Protein AF-A0A542SPM8-F1 (afdb_monomer)

Structure (mmCIF, N/CA/C/O backbone):
data_AF-A0A542SPM8-F1
#
_entry.id   AF-A0A542SPM8-F1
#
loop_
_atom_site.group_PDB
_atom_site.id
_atom_site.type_symbol
_atom_site.label_atom_id
_atom_site.label_alt_id
_atom_site.label_comp_id
_atom_site.label_asym_id
_atom_site.label_entity_id
_atom_site.label_seq_id
_atom_site.pdbx_PDB_ins_code
_atom_site.Cartn_x
_atom_site.Cartn_y
_atom_site.Cartn_z
_atom_site.occupancy
_atom_site.B_iso_or_equiv
_atom_site.auth_seq_id
_atom_site.auth_comp_id
_atom_site.auth_asym_id
_atom_site.auth_atom_id
_atom_site.pdbx_PDB_model_num
ATOM 1 N N . MET A 1 1 ? 4.505 -15.493 -2.464 1.00 49.03 1 MET A N 1
ATOM 2 C CA . MET A 1 1 ? 3.711 -14.518 -3.242 1.00 49.03 1 MET A CA 1
ATOM 3 C C . MET A 1 1 ? 4.690 -13.509 -3.834 1.00 49.03 1 MET A C 1
ATOM 5 O O . MET A 1 1 ? 5.393 -12.867 -3.067 1.00 49.03 1 MET A O 1
ATOM 9 N N . ARG A 1 2 ? 4.867 -13.458 -5.162 1.00 58.25 2 ARG A N 1
ATOM 10 C CA . ARG A 1 2 ? 5.679 -12.407 -5.805 1.00 58.25 2 ARG A CA 1
ATOM 11 C C . ARG A 1 2 ? 4.769 -11.199 -5.993 1.00 58.25 2 ARG A C 1
ATOM 13 O O . ARG A 1 2 ? 3.762 -11.325 -6.679 1.00 58.25 2 ARG A O 1
ATOM 20 N N . TYR A 1 3 ? 5.089 -10.074 -5.366 1.00 69.62 3 TYR A N 1
ATOM 21 C CA . TYR A 1 3 ? 4.377 -8.830 -5.632 1.00 69.62 3 TYR A CA 1
ATOM 22 C C . TYR A 1 3 ? 4.893 -8.256 -6.957 1.00 69.62 3 TYR A C 1
ATOM 24 O O . TYR A 1 3 ? 6.086 -8.009 -7.111 1.00 69.62 3 TYR A O 1
ATOM 32 N N . GLU A 1 4 ? 4.004 -8.093 -7.931 1.00 85.50 4 GLU A N 1
ATOM 33 C CA . GLU A 1 4 ? 4.283 -7.383 -9.181 1.00 85.50 4 GLU A CA 1
ATOM 34 C C . GLU A 1 4 ? 3.586 -6.024 -9.128 1.00 85.50 4 GLU A C 1
ATOM 36 O O . GLU A 1 4 ? 2.462 -5.894 -8.632 1.00 85.50 4 GLU A O 1
ATOM 41 N N . CYS A 1 5 ? 4.260 -4.984 -9.615 1.00 85.94 5 CYS A N 1
ATOM 42 C CA . CYS A 1 5 ? 3.663 -3.662 -9.697 1.00 85.94 5 CYS A CA 1
ATOM 43 C C . CYS A 1 5 ? 2.481 -3.694 -10.668 1.00 85.94 5 CYS A C 1
ATOM 45 O O . CYS A 1 5 ? 2.653 -3.931 -11.858 1.00 85.94 5 CYS A O 1
ATOM 47 N N . ALA A 1 6 ? 1.287 -3.360 -10.193 1.00 82.06 6 ALA A N 1
ATOM 48 C CA . ALA A 1 6 ? 0.094 -3.336 -11.033 1.00 82.06 6 ALA A CA 1
ATOM 49 C C . ALA A 1 6 ? 0.110 -2.281 -12.152 1.00 82.06 6 ALA A C 1
ATOM 51 O O . ALA A 1 6 ? -0.729 -2.336 -13.044 1.00 82.06 6 ALA A O 1
ATOM 52 N N . ARG A 1 7 ? 1.025 -1.306 -12.091 1.00 87.19 7 ARG A N 1
ATOM 53 C CA . ARG A 1 7 ? 1.132 -0.228 -13.079 1.00 87.19 7 ARG A CA 1
ATOM 54 C C . ARG A 1 7 ? 2.073 -0.571 -14.231 1.00 87.19 7 ARG A C 1
ATOM 56 O O . ARG A 1 7 ? 1.736 -0.304 -15.376 1.00 87.19 7 ARG A O 1
ATOM 63 N N . CYS A 1 8 ? 3.248 -1.127 -13.936 1.00 89.94 8 CYS A N 1
ATOM 64 C CA . CYS A 1 8 ? 4.284 -1.399 -14.941 1.00 89.94 8 CYS A CA 1
ATOM 65 C C . CYS A 1 8 ? 4.687 -2.877 -15.047 1.00 89.94 8 CYS A C 1
ATOM 67 O O . CYS A 1 8 ? 5.597 -3.204 -15.800 1.00 89.94 8 CYS A O 1
ATOM 69 N N . SER A 1 9 ? 4.060 -3.767 -14.273 1.00 89.50 9 SER A N 1
ATOM 70 C CA . SER A 1 9 ? 4.440 -5.184 -14.125 1.00 89.50 9 SER A CA 1
ATOM 71 C C . SER A 1 9 ? 5.875 -5.408 -13.620 1.00 89.50 9 SER A C 1
ATOM 73 O O . SER A 1 9 ? 6.410 -6.513 -13.688 1.00 89.50 9 SER A O 1
ATOM 75 N N . GLY A 1 10 ? 6.516 -4.364 -13.084 1.00 87.81 10 GLY A N 1
ATOM 76 C CA . GLY A 1 10 ? 7.851 -4.440 -12.502 1.00 87.81 10 GLY A CA 1
ATOM 77 C C . GLY A 1 10 ? 7.884 -5.363 -11.285 1.00 87.81 10 GLY A C 1
ATOM 78 O O . GLY A 1 10 ? 7.002 -5.316 -10.428 1.00 87.81 10 GLY A O 1
ATOM 79 N N . ARG A 1 11 ? 8.930 -6.188 -11.201 1.00 89.88 11 ARG A N 1
ATOM 80 C CA . ARG A 1 11 ? 9.144 -7.160 -10.112 1.00 89.88 11 ARG A CA 1
ATOM 81 C C . ARG A 1 11 ? 9.976 -6.615 -8.957 1.00 89.88 11 ARG A C 1
ATOM 83 O O . ARG A 1 11 ? 10.026 -7.222 -7.893 1.00 89.88 11 ARG A O 1
ATOM 90 N N . THR A 1 12 ? 10.626 -5.474 -9.167 1.00 91.81 12 THR A N 1
ATOM 91 C CA . THR A 1 12 ? 11.409 -4.786 -8.143 1.00 91.81 12 THR A CA 1
ATOM 92 C C . THR A 1 12 ? 10.468 -3.929 -7.309 1.00 91.81 12 THR A C 1
ATOM 94 O O . THR A 1 12 ? 10.225 -2.759 -7.615 1.00 91.81 12 THR A O 1
ATOM 97 N N . VAL A 1 13 ? 9.888 -4.541 -6.280 1.00 92.19 13 VAL A N 1
ATOM 98 C CA . VAL A 1 13 ? 8.976 -3.880 -5.345 1.00 92.19 13 VAL A CA 1
ATOM 99 C C . VAL A 1 13 ? 9.435 -4.087 -3.908 1.00 92.19 13 VAL A C 1
ATOM 101 O O . VAL A 1 13 ? 9.972 -5.138 -3.563 1.00 92.19 13 VAL A O 1
ATOM 104 N N . THR A 1 14 ? 9.199 -3.087 -3.067 1.00 92.69 14 THR A N 1
ATOM 105 C CA . THR A 1 14 ? 9.350 -3.192 -1.614 1.00 92.69 14 THR A CA 1
ATOM 106 C C . THR A 1 14 ? 7.974 -3.149 -0.977 1.00 92.69 14 THR A C 1
ATOM 108 O O . THR A 1 14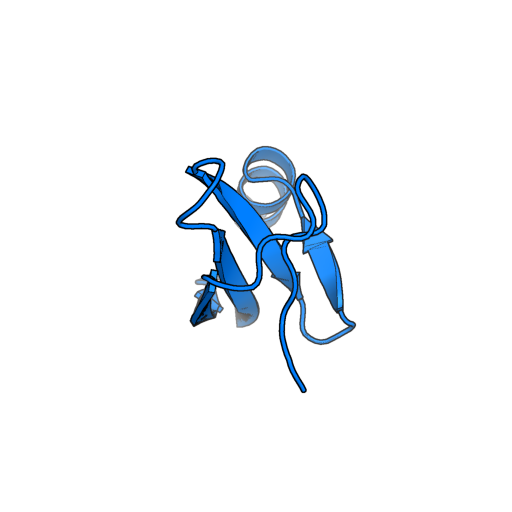 ? 7.139 -2.324 -1.348 1.00 92.69 14 THR A O 1
ATOM 111 N N . THR A 1 15 ? 7.751 -4.038 -0.015 1.00 92.25 15 THR A N 1
ATOM 112 C CA . THR A 1 15 ? 6.514 -4.126 0.761 1.00 92.25 15 THR A CA 1
ATOM 113 C C . THR A 1 15 ? 6.815 -3.873 2.228 1.00 92.25 15 THR A C 1
ATOM 115 O O . THR A 1 15 ? 7.755 -4.460 2.764 1.00 92.25 15 THR A O 1
ATOM 118 N N . MET A 1 16 ? 6.012 -3.042 2.880 1.00 93.81 16 MET A N 1
ATOM 119 C CA . MET A 1 16 ? 6.151 -2.718 4.295 1.00 93.81 16 MET A CA 1
ATOM 120 C C . MET A 1 16 ? 4.783 -2.833 4.979 1.00 93.81 16 MET A C 1
ATOM 122 O O . MET A 1 16 ? 3.899 -2.032 4.665 1.00 93.81 16 MET A O 1
ATOM 126 N N . PRO A 1 17 ? 4.576 -3.822 5.867 1.00 93.94 17 PRO A N 1
ATOM 127 C CA . PRO A 1 17 ? 3.355 -3.914 6.659 1.00 93.94 17 PRO A CA 1
ATOM 128 C C . PRO A 1 17 ? 3.327 -2.797 7.708 1.00 93.94 17 PRO A C 1
ATOM 130 O O . PRO A 1 17 ? 4.350 -2.479 8.315 1.00 93.94 17 PRO A O 1
ATOM 133 N N . LEU A 1 18 ? 2.161 -2.189 7.898 1.00 92.50 18 LEU A N 1
ATOM 134 C CA . LEU A 1 18 ? 1.914 -1.062 8.785 1.00 92.50 18 LEU A CA 1
ATOM 135 C C . LEU A 1 18 ? 0.525 -1.196 9.407 1.00 92.50 18 LEU A C 1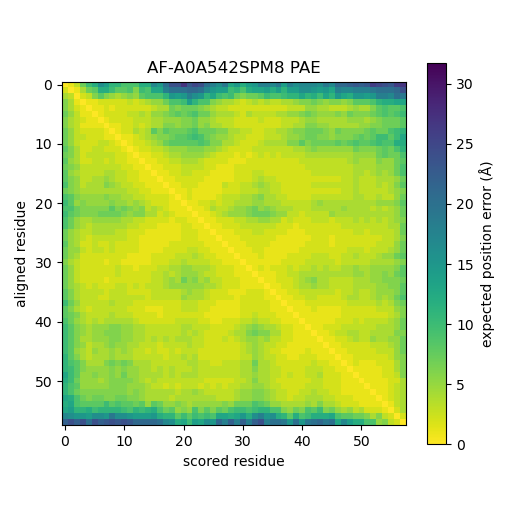
ATOM 137 O O . LEU A 1 18 ? -0.454 -1.393 8.695 1.00 92.50 18 LEU A O 1
ATOM 141 N N . THR A 1 19 ? 0.431 -0.987 10.713 1.00 93.38 19 THR A N 1
ATOM 142 C CA . THR A 1 19 ? -0.850 -0.764 11.387 1.00 93.38 19 THR A CA 1
ATOM 143 C C . THR A 1 19 ? -1.073 0.740 11.483 1.00 93.38 19 THR A C 1
ATOM 145 O O . THR A 1 19 ? -0.233 1.472 12.015 1.00 93.38 19 THR A O 1
ATOM 148 N N . LEU A 1 20 ? -2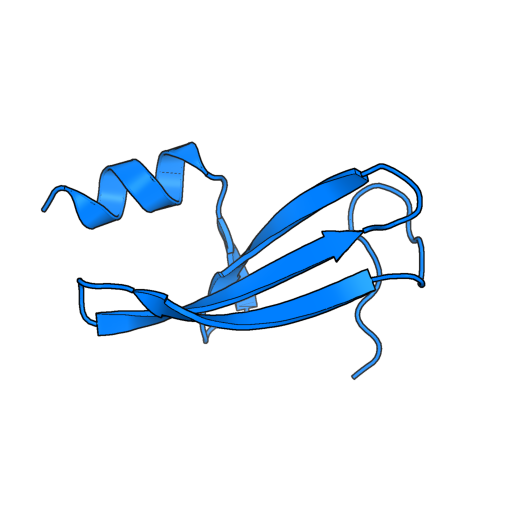.170 1.224 10.909 1.00 89.38 20 LEU A N 1
ATOM 149 C CA . LEU A 1 20 ? -2.534 2.636 10.956 1.00 89.38 20 LEU A CA 1
ATOM 150 C C . LEU A 1 20 ? -3.013 3.040 12.365 1.00 89.38 20 LEU A C 1
ATOM 152 O O . LEU A 1 20 ? -3.432 2.182 13.142 1.00 89.38 20 LEU A O 1
ATOM 156 N N . PRO A 1 21 ? -3.019 4.345 12.702 1.00 87.81 21 PRO A N 1
ATOM 157 C CA . PRO A 1 21 ? -3.512 4.821 14.000 1.00 87.81 21 PRO A CA 1
ATOM 158 C C . PRO A 1 21 ? -4.978 4.472 14.299 1.00 87.81 21 PRO A C 1
ATOM 160 O O . PRO A 1 21 ? -5.362 4.414 15.461 1.00 87.81 21 PRO A O 1
ATOM 163 N N . ASP A 1 22 ? -5.784 4.234 13.261 1.00 85.38 22 ASP A N 1
ATOM 164 C CA . ASP A 1 22 ? -7.179 3.791 13.368 1.00 85.38 22 ASP A CA 1
ATOM 165 C C . ASP A 1 22 ? -7.321 2.265 13.559 1.00 85.38 22 ASP A C 1
ATOM 167 O O . ASP A 1 22 ? -8.431 1.736 13.573 1.00 85.38 22 ASP A O 1
ATOM 171 N N . GLY A 1 23 ? -6.200 1.551 13.709 1.00 89.00 23 GLY A N 1
ATOM 172 C CA . GLY A 1 23 ? -6.147 0.111 13.945 1.00 89.00 23 GLY A CA 1
ATOM 173 C C . GLY A 1 23 ? -6.223 -0.750 12.684 1.00 89.00 23 GLY A C 1
ATOM 174 O O . GLY A 1 23 ? -6.169 -1.971 12.799 1.00 89.00 23 GLY A O 1
ATOM 175 N N . ARG A 1 24 ? -6.337 -0.164 11.483 1.00 90.94 24 ARG A N 1
ATOM 176 C CA . ARG A 1 24 ? -6.347 -0.945 10.237 1.00 90.94 24 ARG A CA 1
ATOM 177 C C . ARG A 1 24 ? -4.947 -1.417 9.861 1.00 90.94 24 ARG A C 1
ATOM 179 O O . ARG A 1 24 ? -4.021 -0.610 9.766 1.00 90.94 24 ARG A O 1
ATOM 186 N N . ASP A 1 25 ? -4.826 -2.699 9.539 1.00 93.88 25 ASP A N 1
ATOM 187 C CA . ASP A 1 25 ? -3.606 -3.264 8.969 1.00 93.88 25 ASP A CA 1
ATOM 188 C C . ASP A 1 25 ? -3.545 -3.022 7.461 1.00 93.88 25 ASP A C 1
ATOM 190 O O . ASP A 1 25 ? -4.478 -3.312 6.707 1.00 93.88 25 ASP A O 1
ATOM 194 N N . MET A 1 26 ? -2.419 -2.473 7.024 1.00 94.19 26 MET A N 1
ATOM 195 C CA . MET A 1 26 ? -2.150 -2.093 5.648 1.00 94.19 26 MET A CA 1
ATOM 196 C C . MET A 1 26 ? -0.750 -2.545 5.245 1.00 94.19 26 MET A C 1
ATOM 198 O O . MET A 1 26 ? 0.176 -2.606 6.045 1.00 94.19 26 MET A O 1
ATOM 202 N N . THR A 1 27 ? -0.555 -2.802 3.962 1.00 93.81 27 THR A N 1
ATOM 203 C CA . THR A 1 27 ? 0.750 -3.031 3.352 1.00 93.81 27 THR A CA 1
ATOM 204 C C . THR A 1 27 ? 1.034 -1.896 2.387 1.00 93.81 27 THR A C 1
ATOM 206 O O . THR A 1 27 ? 0.335 -1.716 1.388 1.00 93.81 27 THR A O 1
ATOM 209 N N . PHE A 1 28 ? 2.085 -1.132 2.663 1.00 92.81 28 PHE A N 1
ATOM 210 C CA . PHE A 1 28 ? 2.608 -0.163 1.716 1.00 92.81 28 PHE A CA 1
ATOM 211 C C . PHE A 1 28 ? 3.477 -0.877 0.684 1.00 92.81 28 PHE A C 1
ATOM 213 O O . PHE A 1 28 ? 4.439 -1.557 1.042 1.00 92.81 28 PHE A O 1
ATOM 220 N N . VAL A 1 29 ? 3.152 -0.720 -0.597 1.00 91.81 29 VAL A N 1
ATOM 221 C CA . VAL A 1 29 ? 3.903 -1.308 -1.708 1.00 91.81 29 VAL A CA 1
ATOM 222 C C . VAL A 1 29 ? 4.465 -0.187 -2.568 1.00 91.81 29 VAL A C 1
ATOM 224 O O . VAL A 1 29 ? 3.715 0.642 -3.079 1.00 91.81 29 VAL A O 1
ATOM 227 N N . THR A 1 30 ? 5.781 -0.182 -2.769 1.00 93.19 30 THR A N 1
ATOM 228 C CA . THR A 1 30 ? 6.470 0.751 -3.670 1.00 93.19 30 THR A CA 1
ATOM 229 C C . THR A 1 30 ? 7.196 -0.002 -4.777 1.00 93.19 30 THR A C 1
ATOM 231 O O . THR A 1 30 ? 7.803 -1.046 -4.534 1.00 93.19 30 THR A O 1
ATOM 234 N N . CYS A 1 31 ? 7.116 0.504 -6.006 1.00 93.38 31 CYS A N 1
ATOM 235 C CA . CYS A 1 31 ? 7.820 -0.042 -7.158 1.00 93.38 31 CYS A CA 1
ATOM 236 C C . CYS A 1 31 ? 9.051 0.799 -7.483 1.00 93.38 31 CYS A C 1
ATOM 238 O O . CYS A 1 31 ? 8.928 1.983 -7.766 1.00 93.38 31 CYS A O 1
ATOM 240 N N . HIS A 1 32 ? 10.216 0.162 -7.565 1.00 93.19 32 HIS A N 1
ATOM 241 C CA . HIS A 1 32 ? 11.476 0.833 -7.906 1.00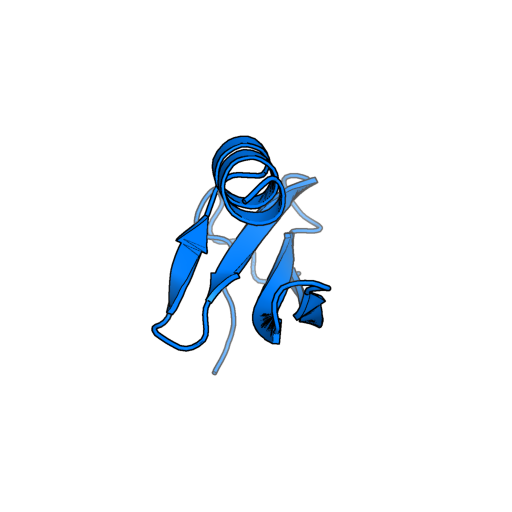 93.19 32 HIS A CA 1
ATOM 242 C C . HIS A 1 32 ? 11.669 1.065 -9.411 1.00 93.19 32 HIS A C 1
ATOM 244 O O . HIS A 1 32 ? 12.669 1.640 -9.813 1.00 93.19 32 HIS A O 1
ATOM 250 N N . VAL A 1 33 ? 10.742 0.593 -10.256 1.00 93.81 33 VAL A N 1
ATOM 251 C CA . VAL A 1 33 ? 10.831 0.743 -11.723 1.00 93.81 33 VAL A CA 1
ATOM 252 C C . VAL A 1 33 ? 10.078 1.974 -12.217 1.00 93.81 33 VAL A C 1
ATOM 254 O O . VAL A 1 33 ? 10.591 2.715 -13.041 1.00 93.81 33 VAL A O 1
ATOM 257 N N . CYS A 1 34 ? 8.841 2.172 -11.755 1.00 93.62 34 CYS A N 1
ATOM 258 C CA . CYS A 1 34 ? 8.011 3.311 -12.167 1.00 93.62 34 CYS A CA 1
ATOM 259 C C . CYS A 1 34 ? 7.691 4.271 -11.017 1.00 93.62 34 CYS A C 1
ATOM 261 O O . CYS A 1 34 ? 6.837 5.140 -11.173 1.00 93.62 34 CYS A O 1
ATOM 263 N N . GLU A 1 35 ? 8.312 4.053 -9.854 1.00 92.75 35 GLU A N 1
ATOM 264 C CA . GLU A 1 35 ? 8.192 4.882 -8.646 1.00 92.75 35 GLU A CA 1
ATOM 265 C C . GLU A 1 35 ? 6.755 5.021 -8.108 1.00 92.75 35 GLU A C 1
ATOM 267 O O . GLU A 1 35 ? 6.459 5.831 -7.230 1.00 92.75 35 GLU A O 1
ATOM 272 N N . SER A 1 36 ? 5.830 4.192 -8.600 1.00 91.31 36 SER A N 1
ATOM 273 C CA . SER A 1 36 ? 4.460 4.164 -8.107 1.00 91.31 36 SER A CA 1
ATOM 274 C C . SER A 1 36 ? 4.401 3.521 -6.729 1.00 91.31 36 SER A C 1
ATOM 276 O O . SER A 1 36 ? 5.057 2.503 -6.488 1.00 91.31 36 SER A O 1
ATOM 278 N N . ASN A 1 37 ? 3.506 4.028 -5.892 1.00 91.38 37 ASN A N 1
ATOM 279 C CA . ASN A 1 37 ? 3.154 3.413 -4.626 1.00 91.38 37 ASN A CA 1
ATOM 280 C C . ASN A 1 37 ? 1.651 3.127 -4.541 1.00 91.38 37 ASN A C 1
ATOM 282 O O . ASN A 1 37 ? 0.842 3.763 -5.219 1.00 91.38 37 ASN A O 1
AT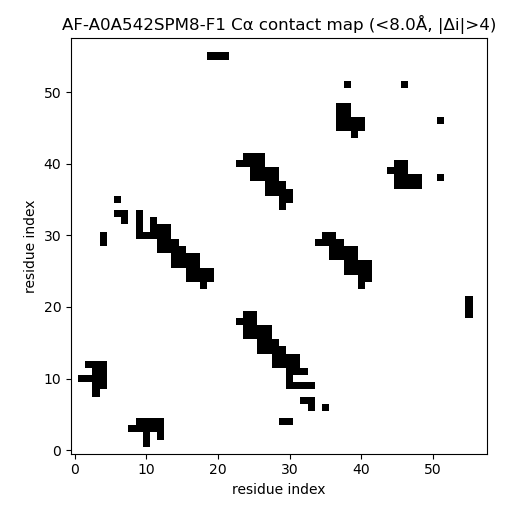OM 286 N N . VAL A 1 38 ? 1.297 2.136 -3.728 1.00 91.88 38 VAL A N 1
ATOM 287 C CA . VAL A 1 38 ? -0.083 1.744 -3.443 1.00 91.88 38 VAL A CA 1
ATOM 288 C C . VAL A 1 38 ? -0.177 1.205 -2.020 1.00 91.88 38 VAL A C 1
ATOM 290 O O . VAL A 1 38 ? 0.773 0.612 -1.507 1.00 91.88 38 VAL A O 1
ATOM 293 N N . TRP A 1 39 ? -1.327 1.414 -1.390 1.00 92.81 39 TRP A N 1
ATOM 294 C CA . TRP A 1 39 ? -1.664 0.824 -0.100 1.00 92.81 39 TRP A CA 1
ATOM 295 C C . TRP A 1 39 ? -2.581 -0.368 -0.328 1.00 92.81 39 TRP A C 1
ATOM 297 O O . TRP A 1 39 ? -3.475 -0.295 -1.169 1.00 92.81 39 TRP A O 1
ATOM 307 N N . VAL A 1 40 ? -2.343 -1.467 0.375 1.00 92.75 40 VAL A N 1
ATOM 308 C CA . VAL A 1 40 ? -3.122 -2.701 0.244 1.00 92.75 40 VAL A CA 1
ATOM 309 C C . VAL A 1 40 ? -3.629 -3.101 1.620 1.00 92.75 40 VAL A C 1
ATOM 311 O O . VAL A 1 40 ? -2.819 -3.206 2.533 1.00 92.75 40 VAL A O 1
ATOM 314 N N . ASP A 1 41 ? -4.929 -3.295 1.791 1.00 92.81 41 ASP A N 1
ATOM 315 C CA . ASP A 1 41 ? -5.479 -3.754 3.072 1.00 92.81 41 ASP A CA 1
ATOM 316 C C . ASP A 1 41 ? -5.338 -5.274 3.262 1.00 92.81 41 ASP A C 1
ATOM 318 O O 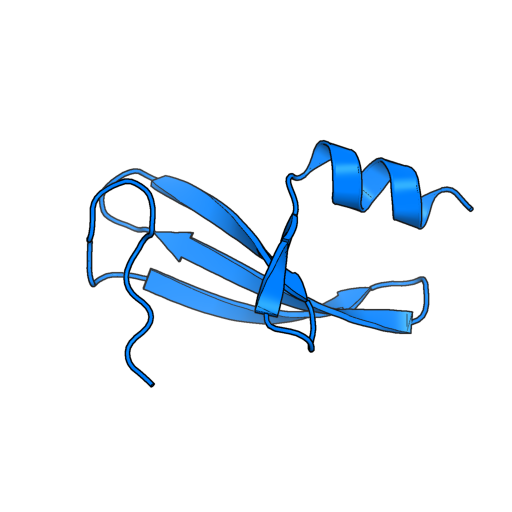. ASP A 1 41 ? -4.813 -5.985 2.399 1.00 92.81 41 ASP A O 1
ATOM 322 N N . ALA A 1 42 ? -5.784 -5.772 4.417 1.00 88.88 42 ALA A N 1
ATOM 323 C CA . ALA A 1 42 ? -5.749 -7.194 4.753 1.00 88.88 42 ALA A CA 1
ATOM 324 C C . ALA A 1 42 ? -6.554 -8.077 3.777 1.00 88.88 42 ALA A C 1
ATOM 326 O O . ALA A 1 42 ? -6.191 -9.233 3.561 1.00 88.88 42 ALA A O 1
ATOM 327 N N . ASP A 1 43 ? -7.596 -7.525 3.150 1.00 89.88 43 ASP A N 1
ATOM 328 C CA . ASP A 1 43 ? -8.424 -8.201 2.148 1.00 89.88 43 ASP A CA 1
ATOM 329 C C . ASP A 1 43 ? -7.817 -8.121 0.731 1.00 89.88 43 ASP A C 1
ATOM 331 O O . ASP A 1 43 ? -8.331 -8.711 -0.223 1.00 89.88 43 ASP A O 1
ATOM 335 N N . GLY A 1 44 ? -6.694 -7.412 0.572 1.00 87.31 44 GLY A N 1
ATOM 336 C CA . GLY A 1 44 ? -6.004 -7.224 -0.700 1.00 87.31 44 GLY A CA 1
ATOM 337 C C . GLY A 1 44 ? -6.546 -6.067 -1.544 1.00 87.31 44 GLY A C 1
ATOM 338 O O . GLY A 1 44 ? -6.097 -5.883 -2.685 1.00 87.31 44 GLY A O 1
ATOM 339 N N . ALA A 1 45 ? -7.487 -5.273 -1.025 1.00 90.81 45 ALA A N 1
ATOM 340 C CA . ALA A 1 45 ? -8.019 -4.121 -1.734 1.00 90.81 45 ALA A CA 1
ATOM 341 C C . ALA A 1 45 ? -6.977 -3.002 -1.789 1.00 90.81 45 ALA A C 1
ATOM 343 O O . ALA A 1 45 ? -6.198 -2.784 -0.862 1.00 90.81 45 ALA A O 1
ATOM 344 N N . ARG A 1 46 ? -6.952 -2.278 -2.911 1.00 91.19 46 ARG A N 1
ATOM 345 C CA . ARG A 1 46 ? -5.968 -1.223 -3.169 1.00 91.19 46 ARG A CA 1
ATOM 346 C C . ARG A 1 46 ? -6.549 0.143 -2.874 1.00 91.19 46 ARG A C 1
ATOM 348 O O . ARG A 1 46 ? -7.604 0.496 -3.394 1.00 91.19 46 ARG A O 1
ATOM 355 N N . TRP A 1 47 ? -5.795 0.922 -2.119 1.00 91.75 47 TRP A N 1
ATOM 356 C CA . TRP A 1 47 ? -6.165 2.249 -1.669 1.00 91.75 47 TRP A CA 1
ATOM 357 C C . TRP A 1 47 ? -5.215 3.288 -2.255 1.00 91.75 47 TRP A C 1
ATOM 359 O O . TRP A 1 47 ? -3.989 3.115 -2.282 1.00 91.75 47 TRP A O 1
ATOM 369 N N . THR A 1 48 ? -5.785 4.402 -2.705 1.00 88.50 48 THR A N 1
ATOM 370 C CA . THR A 1 48 ? -5.010 5.612 -2.965 1.00 88.50 48 THR 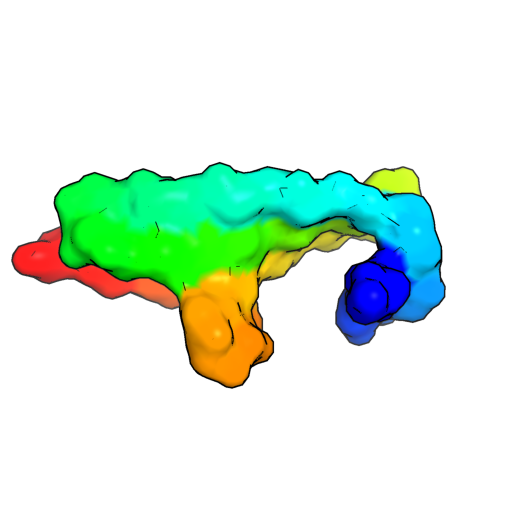A CA 1
ATOM 371 C C . THR A 1 48 ? -4.638 6.285 -1.649 1.00 88.50 48 THR A C 1
ATOM 373 O O . THR A 1 48 ? -5.266 6.081 -0.606 1.00 88.50 48 THR A O 1
ATOM 376 N N . LYS A 1 49 ? -3.625 7.151 -1.705 1.00 85.12 49 LYS A N 1
ATOM 377 C CA . LYS A 1 49 ? -3.231 7.977 -0.562 1.00 85.12 49 LYS A CA 1
ATOM 378 C C . LYS A 1 49 ? -4.402 8.828 -0.042 1.00 85.12 49 LYS A C 1
ATOM 380 O O . LYS A 1 49 ? -4.572 8.958 1.166 1.00 85.12 49 LYS A O 1
ATOM 385 N N . ASP A 1 50 ? -5.225 9.365 -0.942 1.00 87.62 50 ASP A N 1
ATOM 386 C CA . ASP A 1 50 ? -6.379 10.191 -0.571 1.00 87.62 50 ASP A CA 1
ATOM 387 C C . ASP A 1 50 ? -7.464 9.379 0.143 1.00 87.62 50 ASP A C 1
ATOM 389 O O . ASP A 1 50 ? -7.994 9.833 1.154 1.00 87.62 50 ASP A O 1
ATOM 393 N N . GLN A 1 5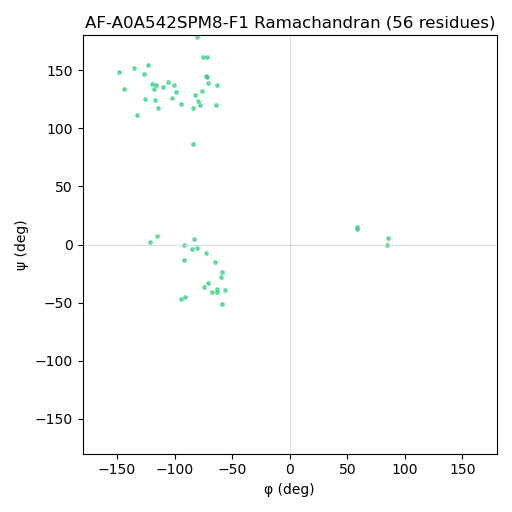1 ? -7.750 8.154 -0.314 1.00 90.62 51 GLN A N 1
ATOM 394 C CA . GLN A 1 51 ? -8.687 7.254 0.370 1.00 90.62 51 GLN A CA 1
ATOM 395 C C . GLN A 1 51 ? -8.187 6.876 1.768 1.00 90.62 51 GLN A C 1
ATOM 397 O O . GLN A 1 51 ? -8.964 6.865 2.723 1.00 90.62 51 GLN A O 1
ATOM 402 N N . LEU A 1 52 ? -6.883 6.610 1.898 1.00 87.81 52 LEU A N 1
ATOM 403 C CA . LEU A 1 52 ? -6.249 6.287 3.175 1.00 87.81 52 LEU A CA 1
ATOM 404 C C . LEU A 1 52 ? -6.440 7.426 4.187 1.00 87.81 52 LEU A C 1
ATOM 406 O O . LEU A 1 52 ? -6.922 7.197 5.297 1.00 87.81 52 LEU A O 1
ATOM 410 N N . PHE A 1 53 ? -6.116 8.659 3.779 1.00 86.00 53 PHE A N 1
ATOM 411 C CA . PHE A 1 53 ? -6.234 9.842 4.631 1.00 86.00 53 PHE A CA 1
ATOM 412 C C . PHE A 1 53 ? -7.678 10.259 4.901 1.00 86.00 53 PHE A C 1
ATOM 414 O O . PHE A 1 53 ? -7.960 10.762 5.986 1.00 86.00 53 PHE A O 1
ATOM 421 N N . ALA A 1 54 ? -8.591 10.067 3.949 1.00 86.88 54 ALA A N 1
ATOM 422 C CA . ALA A 1 54 ? -10.010 10.319 4.172 1.00 86.88 54 ALA A CA 1
ATOM 423 C C . ALA A 1 54 ? -10.579 9.385 5.251 1.00 86.88 54 ALA A C 1
ATOM 425 O O . ALA A 1 54 ? -11.374 9.822 6.079 1.00 86.88 54 ALA A O 1
ATOM 426 N N . ALA A 1 55 ? -10.142 8.123 5.272 1.00 83.69 55 ALA A N 1
ATOM 427 C CA . ALA A 1 55 ? -10.577 7.150 6.266 1.00 83.69 55 ALA A CA 1
ATOM 428 C C . ALA A 1 55 ? -9.944 7.372 7.652 1.00 83.69 55 ALA A C 1
ATOM 430 O O . ALA A 1 55 ? -10.643 7.234 8.646 1.00 83.69 55 ALA A O 1
ATOM 431 N N . ALA A 1 56 ? -8.678 7.797 7.727 1.00 76.56 56 ALA A N 1
ATOM 432 C CA . ALA A 1 56 ? -7.974 8.030 8.997 1.00 76.56 56 ALA A CA 1
ATOM 433 C C . ALA A 1 56 ? -8.423 9.292 9.771 1.00 76.56 56 ALA A C 1
ATOM 435 O O . ALA A 1 56 ? -7.940 9.546 10.870 1.00 76.56 56 ALA A O 1
ATOM 436 N N . ARG A 1 57 ? -9.286 10.134 9.185 1.00 68.94 57 ARG A N 1
ATOM 437 C CA . ARG A 1 57 ? -9.814 11.364 9.812 1.00 68.94 57 ARG A CA 1
ATOM 438 C C . ARG A 1 57 ? -11.131 11.157 10.576 1.00 68.94 57 ARG A C 1
ATOM 440 O O . ARG A 1 57 ? -11.668 12.140 11.085 1.00 68.94 57 ARG A O 1
ATOM 447 N N . LYS A 1 58 ? -11.670 9.937 10.602 1.00 55.34 58 LYS A N 1
ATOM 448 C CA . LYS A 1 58 ? -12.838 9.554 11.409 1.00 55.34 58 LYS A CA 1
ATOM 449 C C . LYS A 1 58 ? -12.396 8.863 12.686 1.00 55.34 58 LYS A C 1
ATOM 451 O O . LYS A 1 58 ? -13.128 9.038 13.681 1.00 55.34 58 LYS A O 1
#

Mean predicted aligned error: 4.42 Å

Solvent-accessible surface area (backbone atoms only — not comparable to full-atom values): 3595 Å² total; per-residue (Å²): 135,87,65,56,34,91,86,78,66,36,66,56,54,51,77,46,82,45,72,44,98,84,68,51,53,33,32,43,36,38,25,77,77,80,70,48,70,44,37,27,40,86,89,64,51,77,38,53,72,66,58,52,55,62,59,68,74,112

Nearest PDB structures (foldseek):
  8fm9-assembly1_A  TM=6.365E-01  e=4.329E+00  Flock House virus
  4jnf-assembly1_A  TM=4.530E-01  e=2.505E+00  Escherichia coli K-12
  4hxg-assembly1_F  TM=6.379E-01  e=8.445E+00  Pyrococcus horikoshii OT3
  7u1z-assembly2_A  TM=5.837E-01  e=9.536E+00  Clostridioides difficile

Secondary structure (DSSP, 8-state):
-----TTT--S-EEEEEEE-TTS-EEEEEEETTT--EEEEETT--EE-HHHHHHHTT-

Organism: NCBI:txid153494

Radius of gyration: 11.68 Å; Cα contacts (8 Å, |Δi|>4): 97; chains: 1; bounding box: 24×26×29 Å

Foldseek 3Di:
DQDAPPPPRASQKDWDWDQDPVRWIWIWIAHPPPRD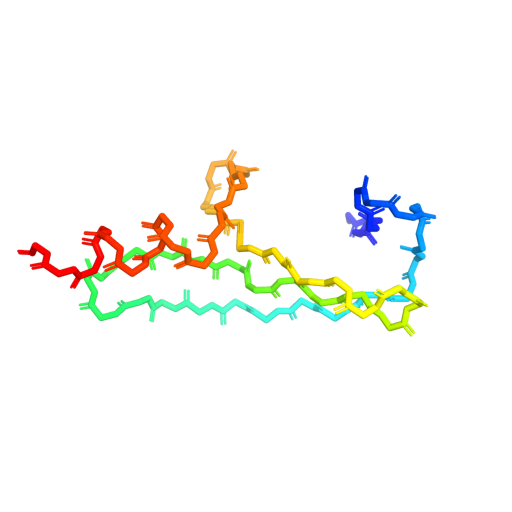IWIAGPVRDTDDPVRVVVVNVD

Sequence (58 aa):
MRYECARCSGRTVTTMPLTLPDGRDMTFVTCHVCESNVWVDADGARWTKDQLFAAARK

pLDDT: mean 87.52, std 9.33, range [49.03, 94.19]